Protein AF-A0A3M9MWM9-F1 (afdb_monomer)

Structure (mmCIF, N/CA/C/O backbone):
data_AF-A0A3M9MWM9-F1
#
_entry.id   AF-A0A3M9MWM9-F1
#
loop_
_atom_site.group_PDB
_atom_site.id
_atom_site.type_symbol
_atom_site.label_atom_id
_atom_site.label_alt_id
_atom_site.label_comp_id
_atom_site.label_asym_id
_atom_site.label_entity_id
_atom_site.label_seq_id
_atom_site.pdbx_PDB_ins_code
_atom_site.Cartn_x
_atom_site.Cartn_y
_atom_site.Cartn_z
_atom_site.occupancy
_atom_site.B_iso_or_equiv
_atom_site.auth_seq_id
_atom_site.auth_comp_id
_atom_site.auth_asym_id
_atom_site.auth_atom_id
_atom_site.pdbx_PDB_model_num
ATOM 1 N N . MET A 1 1 ? -4.741 10.531 14.448 1.00 66.12 1 MET A N 1
ATOM 2 C CA . MET A 1 1 ? -5.363 9.231 14.100 1.00 66.12 1 MET A CA 1
ATOM 3 C C . MET A 1 1 ? -4.297 8.329 13.491 1.00 66.12 1 MET A C 1
ATOM 5 O O . MET A 1 1 ? -3.417 8.873 12.833 1.00 66.12 1 MET A O 1
ATOM 9 N N . PRO A 1 2 ? -4.312 7.005 13.721 1.00 84.19 2 PRO A N 1
ATOM 10 C CA . PRO A 1 2 ? -3.271 6.118 13.204 1.00 84.19 2 PRO A CA 1
ATOM 11 C C . PRO A 1 2 ? -3.363 5.979 11.677 1.00 84.19 2 PRO A C 1
ATOM 13 O O . PRO A 1 2 ? -4.457 5.880 11.123 1.00 84.19 2 PRO A O 1
ATOM 16 N N . THR A 1 3 ? -2.211 5.970 11.007 1.00 91.38 3 THR A N 1
ATOM 17 C CA . THR A 1 3 ? -2.086 5.593 9.590 1.00 91.38 3 THR A CA 1
ATOM 18 C C . THR A 1 3 ? -1.684 4.128 9.527 1.00 91.38 3 THR A C 1
ATOM 20 O O . THR A 1 3 ? -0.698 3.746 10.154 1.00 91.38 3 THR A O 1
ATOM 23 N N . ILE A 1 4 ? -2.431 3.308 8.789 1.00 95.75 4 ILE A N 1
ATOM 24 C CA . ILE A 1 4 ? -2.036 1.921 8.536 1.00 95.75 4 ILE A CA 1
ATOM 25 C C . ILE A 1 4 ? -1.249 1.879 7.237 1.00 95.75 4 ILE A C 1
ATOM 27 O O . ILE A 1 4 ? -1.773 2.232 6.181 1.00 95.75 4 ILE A O 1
ATOM 31 N N . ILE A 1 5 ? 0.004 1.446 7.318 1.00 96.50 5 ILE A N 1
ATOM 32 C CA . ILE A 1 5 ? 0.871 1.303 6.153 1.00 96.50 5 ILE A CA 1
ATOM 33 C C . ILE A 1 5 ? 0.947 -0.174 5.788 1.00 96.50 5 ILE A C 1
ATOM 35 O O . ILE A 1 5 ? 1.296 -1.008 6.620 1.00 96.50 5 ILE A O 1
ATOM 39 N N . LEU A 1 6 ? 0.592 -0.497 4.548 1.00 97.31 6 LEU A N 1
ATOM 40 C CA . LEU A 1 6 ? 0.473 -1.863 4.058 1.00 97.31 6 LEU A CA 1
ATOM 41 C C . LEU A 1 6 ? 1.410 -2.088 2.870 1.00 97.31 6 LEU A C 1
ATOM 43 O O . LEU A 1 6 ? 1.200 -1.561 1.777 1.00 97.31 6 LEU A O 1
ATOM 47 N N . ALA A 1 7 ? 2.426 -2.920 3.072 1.00 96.81 7 ALA A N 1
ATOM 48 C CA . ALA A 1 7 ? 3.206 -3.489 1.979 1.00 96.81 7 ALA A CA 1
ATOM 49 C C . ALA A 1 7 ? 2.494 -4.725 1.404 1.00 96.81 7 ALA A C 1
ATOM 51 O O . ALA A 1 7 ? 1.737 -5.404 2.095 1.00 96.81 7 ALA A O 1
ATOM 52 N N . GLY A 1 8 ? 2.733 -5.031 0.127 1.00 97.19 8 GLY A N 1
ATOM 53 C CA . GLY A 1 8 ? 2.157 -6.219 -0.517 1.00 97.19 8 GLY A CA 1
ATOM 54 C C . GLY A 1 8 ? 0.659 -6.116 -0.830 1.00 97.19 8 GLY A C 1
ATOM 55 O O . GLY A 1 8 ? 0.051 -7.117 -1.203 1.00 97.19 8 GLY A O 1
ATOM 56 N N . ALA A 1 9 ? 0.074 -4.917 -0.740 1.00 97.94 9 ALA A N 1
ATOM 57 C CA . ALA A 1 9 ? -1.347 -4.657 -0.990 1.00 97.94 9 ALA A CA 1
ATOM 58 C C . ALA A 1 9 ? -1.816 -5.040 -2.410 1.00 97.94 9 ALA A C 1
ATOM 60 O O . ALA A 1 9 ? -2.999 -5.241 -2.643 1.00 97.94 9 ALA A O 1
ATOM 61 N N . THR A 1 10 ? -0.894 -5.163 -3.368 1.00 97.69 10 THR A N 1
ATOM 62 C CA . THR A 1 10 ? -1.189 -5.564 -4.754 1.00 97.69 10 THR A CA 1
ATOM 63 C C . THR A 1 10 ? -1.208 -7.079 -4.974 1.00 97.69 10 THR A C 1
ATOM 65 O O . THR A 1 10 ? -1.494 -7.532 -6.085 1.00 97.69 10 THR A O 1
ATOM 68 N N . GLY A 1 11 ? -0.872 -7.871 -3.951 1.00 96.88 11 GLY A N 1
ATOM 69 C CA . GLY A 1 11 ? -1.051 -9.322 -3.946 1.00 96.88 11 GLY A CA 1
ATOM 70 C C . GLY A 1 11 ? -2.479 -9.718 -3.567 1.00 96.88 11 GLY A C 1
ATOM 71 O O . GLY A 1 11 ? -3.261 -8.887 -3.118 1.00 96.88 11 GLY A O 1
ATOM 72 N N . HIS A 1 12 ? -2.815 -11.004 -3.699 1.00 97.38 12 HIS A N 1
ATOM 73 C CA . HIS A 1 12 ? -4.172 -11.489 -3.421 1.00 97.38 12 HIS A CA 1
ATOM 74 C C . HIS A 1 12 ? -4.625 -11.199 -1.979 1.00 97.38 12 HIS A C 1
ATOM 76 O O . HIS A 1 12 ? -5.592 -10.474 -1.768 1.00 97.38 12 HIS A O 1
ATOM 82 N N . LEU A 1 13 ? -3.883 -11.697 -0.982 1.00 98.19 13 LEU A N 1
ATOM 83 C CA . LEU A 1 13 ? -4.206 -11.461 0.429 1.00 98.19 13 LEU A CA 1
ATOM 84 C C . LEU A 1 13 ? -4.084 -9.979 0.805 1.00 98.19 13 LEU A C 1
ATOM 86 O O . LEU A 1 13 ? -4.930 -9.450 1.519 1.00 98.19 13 LEU A O 1
ATOM 90 N N . GLY A 1 14 ? -3.046 -9.301 0.311 1.00 97.88 14 GLY A N 1
ATOM 91 C CA . GLY A 1 14 ? -2.841 -7.882 0.588 1.00 97.88 14 GLY A CA 1
ATOM 92 C C . GLY A 1 14 ? -3.994 -7.012 0.089 1.00 97.88 14 GLY A C 1
ATOM 93 O O . GLY A 1 14 ? -4.378 -6.079 0.787 1.00 97.88 14 GLY A O 1
ATOM 94 N N . GLY A 1 15 ? -4.589 -7.345 -1.059 1.00 97.88 15 GLY A N 1
ATOM 95 C CA . GLY A 1 15 ? -5.761 -6.647 -1.586 1.00 97.88 15 GLY A CA 1
ATOM 96 C C . GLY A 1 15 ? -6.990 -6.816 -0.694 1.00 97.88 15 GLY A C 1
ATOM 97 O O . GLY A 1 15 ? -7.647 -5.829 -0.373 1.00 97.88 15 GLY A O 1
ATOM 98 N N . LEU A 1 16 ? -7.244 -8.039 -0.213 1.00 98.25 16 LEU A N 1
ATOM 99 C CA . LEU A 1 16 ? -8.336 -8.319 0.732 1.00 98.25 16 LEU A CA 1
ATOM 100 C C . LEU A 1 16 ? -8.142 -7.571 2.061 1.00 98.25 16 LEU A C 1
ATOM 102 O O . LEU A 1 16 ? -9.085 -7.001 2.607 1.00 98.25 16 LEU A O 1
ATOM 106 N N . ILE A 1 17 ? -6.905 -7.522 2.565 1.00 98.44 17 ILE A N 1
ATOM 107 C CA . ILE A 1 17 ? -6.565 -6.749 3.765 1.00 98.44 17 ILE A CA 1
ATOM 108 C C . ILE A 1 17 ? -6.787 -5.251 3.516 1.00 98.44 17 ILE A C 1
ATOM 110 O O . ILE A 1 17 ? -7.372 -4.580 4.364 1.00 98.44 17 ILE A O 1
ATOM 114 N N . ALA A 1 18 ? -6.351 -4.718 2.371 1.00 97.94 18 ALA A N 1
ATOM 115 C CA . ALA A 1 18 ? -6.527 -3.308 2.030 1.00 97.94 18 ALA A CA 1
ATOM 116 C C . ALA A 1 18 ? -8.011 -2.913 1.992 1.00 97.94 18 ALA A C 1
ATOM 118 O O . ALA A 1 18 ? -8.379 -1.874 2.540 1.00 97.94 18 ALA A O 1
ATOM 119 N N . GLU A 1 19 ? -8.860 -3.757 1.405 1.00 97.62 19 GLU A N 1
ATOM 120 C CA . GLU A 1 19 ? -10.308 -3.554 1.360 1.00 97.62 19 GLU A CA 1
ATOM 121 C C . GLU A 1 19 ? -10.918 -3.494 2.771 1.00 97.62 19 GLU A C 1
ATOM 123 O O . GLU A 1 19 ? -11.619 -2.537 3.110 1.00 97.62 19 GLU A O 1
ATOM 128 N N . GLU A 1 20 ? -10.618 -4.474 3.626 1.00 97.88 20 GLU A N 1
ATOM 129 C CA . GLU A 1 20 ? -11.158 -4.520 4.990 1.00 97.88 20 GLU A CA 1
ATOM 130 C C . GLU A 1 20 ? -10.634 -3.386 5.877 1.00 97.88 20 GLU A C 1
ATOM 132 O O . GLU A 1 20 ? -11.391 -2.811 6.665 1.00 97.88 20 GLU A O 1
ATOM 137 N N . LEU A 1 21 ? -9.360 -3.014 5.729 1.00 96.75 21 LEU A N 1
ATOM 138 C CA . LEU A 1 21 ? -8.795 -1.863 6.425 1.00 96.75 21 LEU A CA 1
ATOM 139 C C . LEU A 1 21 ? -9.484 -0.573 5.993 1.00 96.75 21 LEU A C 1
ATOM 141 O O . LEU A 1 21 ? -9.806 0.246 6.844 1.00 96.75 21 LEU A O 1
ATOM 145 N N . ARG A 1 22 ? -9.768 -0.381 4.703 1.00 96.00 22 ARG A N 1
ATOM 146 C CA . ARG A 1 22 ? -10.428 0.836 4.211 1.00 96.00 22 ARG A CA 1
ATOM 147 C C . ARG A 1 22 ? -11.850 1.028 4.732 1.00 96.00 22 ARG A C 1
ATOM 149 O O . ARG A 1 22 ? -12.271 2.171 4.893 1.00 96.00 22 ARG A O 1
ATOM 156 N N . LYS A 1 23 ? -12.546 -0.054 5.090 1.00 95.88 23 LYS A N 1
ATOM 157 C CA . LYS A 1 23 ? -13.862 -0.005 5.755 1.00 95.88 23 LYS A CA 1
ATOM 158 C C . LYS A 1 23 ? -13.789 0.473 7.214 1.00 95.88 23 LYS A C 1
ATOM 160 O O . LYS A 1 23 ? -14.785 0.959 7.738 1.00 95.88 23 LYS A O 1
ATOM 165 N N . ARG A 1 24 ? -12.640 0.318 7.888 1.00 94.50 24 ARG A N 1
ATOM 166 C CA . ARG A 1 24 ? -12.496 0.495 9.353 1.00 94.50 24 ARG A CA 1
ATOM 167 C C . ARG A 1 24 ? -11.510 1.590 9.754 1.00 94.50 24 ARG A C 1
ATOM 169 O O . ARG A 1 24 ? -11.602 2.143 10.846 1.00 94.50 24 ARG A O 1
ATOM 176 N N . CYS A 1 25 ? -10.548 1.883 8.891 1.00 93.06 25 CYS A N 1
ATOM 177 C CA . CYS A 1 25 ? -9.430 2.776 9.143 1.00 93.06 25 CYS A CA 1
ATOM 178 C C . CYS A 1 25 ? -9.468 3.918 8.125 1.00 93.06 25 CYS A C 1
ATOM 180 O O . CYS A 1 25 ? -9.331 3.648 6.932 1.00 93.06 25 CYS A O 1
ATOM 182 N N . PRO A 1 26 ? -9.593 5.187 8.558 1.00 91.06 26 PRO A N 1
ATOM 183 C CA . PRO A 1 26 ? -9.729 6.325 7.651 1.00 91.06 26 PRO A CA 1
ATOM 184 C C . PRO A 1 26 ? -8.481 6.575 6.797 1.00 91.06 26 PRO A C 1
ATOM 186 O O 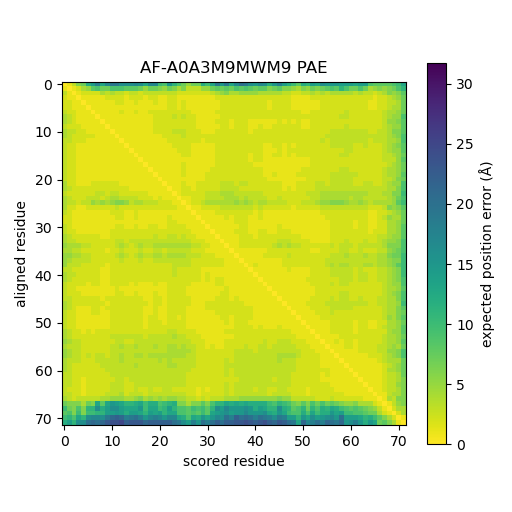. PRO A 1 26 ? -8.626 7.045 5.671 1.00 91.06 26 PRO A O 1
ATOM 189 N N . HIS A 1 27 ? -7.291 6.195 7.276 1.00 93.69 27 HIS A N 1
ATOM 190 C CA . HIS A 1 27 ? -6.019 6.407 6.582 1.00 93.69 27 HIS A CA 1
ATOM 191 C C . HIS A 1 27 ? -5.280 5.082 6.378 1.00 93.69 27 HIS A C 1
ATOM 193 O O . HIS A 1 27 ? -4.700 4.529 7.316 1.00 93.69 27 HIS A O 1
ATOM 199 N N . VAL A 1 28 ? -5.300 4.583 5.142 1.00 96.38 28 VAL A N 1
ATOM 200 C CA . VAL A 1 28 ? -4.530 3.412 4.711 1.00 96.38 28 VAL A CA 1
ATOM 201 C C . VAL A 1 28 ? -3.608 3.844 3.582 1.00 96.38 28 VAL A C 1
ATOM 203 O O . VAL A 1 28 ? -4.083 4.372 2.577 1.00 96.38 28 VAL A O 1
ATOM 206 N N . ARG A 1 29 ? -2.309 3.597 3.744 1.00 96.88 29 ARG A N 1
ATOM 207 C CA . ARG A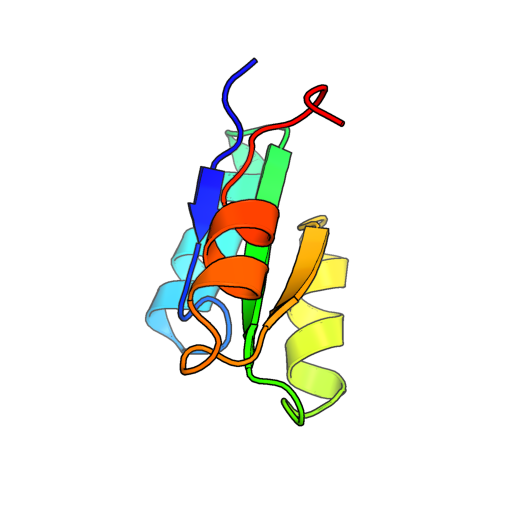 1 29 ? -1.279 3.836 2.736 1.00 96.88 29 ARG A CA 1
ATOM 208 C C . ARG A 1 29 ? -0.732 2.506 2.245 1.00 96.88 29 ARG A C 1
ATOM 210 O O . ARG A 1 29 ? -0.143 1.751 3.012 1.00 96.88 29 ARG A O 1
ATOM 217 N N . ALA A 1 30 ? -0.902 2.225 0.966 1.00 97.75 30 ALA A N 1
ATOM 218 C CA . ALA A 1 30 ? -0.317 1.073 0.310 1.00 97.75 30 ALA A CA 1
ATOM 219 C C . ALA A 1 30 ? 1.042 1.445 -0.292 1.00 97.75 30 ALA A C 1
ATOM 221 O O . ALA A 1 30 ? 1.130 2.315 -1.160 1.00 97.75 30 ALA A O 1
ATOM 222 N N . LEU A 1 31 ? 2.095 0.752 0.144 1.00 97.69 31 LEU A N 1
ATOM 223 C CA . LEU A 1 31 ? 3.410 0.859 -0.481 1.00 97.69 31 LEU A CA 1
ATOM 224 C C . LEU A 1 31 ? 3.474 -0.104 -1.664 1.00 97.69 31 LEU A C 1
ATOM 226 O O . LEU A 1 31 ? 3.311 -1.319 -1.500 1.00 97.69 31 LEU A O 1
ATOM 230 N N . VAL A 1 32 ? 3.729 0.428 -2.854 1.00 97.50 32 VAL A N 1
AT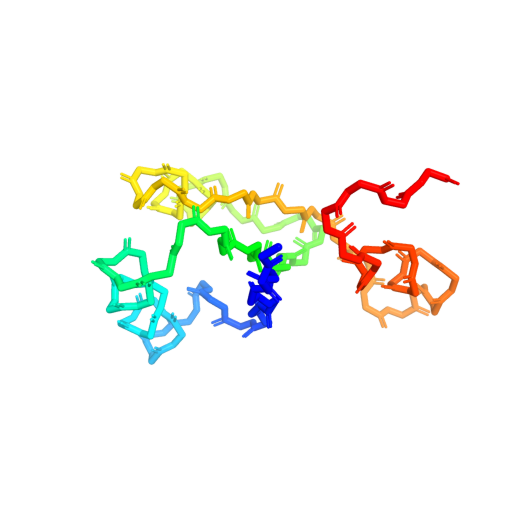OM 231 C CA . VAL A 1 32 ? 3.876 -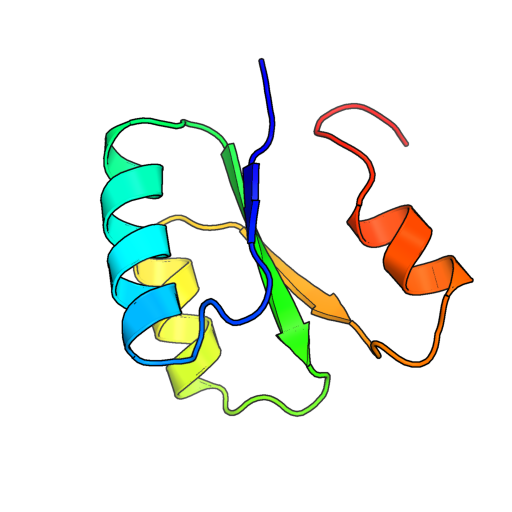0.359 -4.082 1.00 97.50 32 VAL A CA 1
ATOM 232 C C . VAL A 1 32 ? 5.286 -0.207 -4.628 1.00 97.50 32 VAL A C 1
ATOM 234 O O . VAL A 1 32 ? 5.913 0.835 -4.478 1.00 97.50 32 VAL A O 1
ATOM 237 N N . ARG A 1 33 ? 5.812 -1.253 -5.266 1.00 97.12 33 ARG A N 1
ATOM 238 C CA . ARG A 1 33 ? 7.143 -1.176 -5.876 1.00 97.12 33 ARG A CA 1
ATOM 239 C C . ARG A 1 33 ? 7.106 -0.210 -7.060 1.00 97.12 33 ARG A C 1
ATOM 241 O O . ARG A 1 33 ? 6.154 -0.272 -7.842 1.00 97.12 33 ARG A O 1
ATOM 248 N N . VAL A 1 34 ? 8.143 0.604 -7.242 1.00 96.31 34 VAL A N 1
ATOM 249 C CA . VAL A 1 34 ? 8.350 1.349 -8.498 1.00 96.31 34 VAL A CA 1
ATOM 250 C C . VAL A 1 34 ? 8.215 0.397 -9.695 1.00 96.31 34 VAL A C 1
ATOM 252 O O . VAL A 1 34 ? 8.719 -0.727 -9.672 1.00 96.31 34 VAL A O 1
ATOM 255 N N . GLY A 1 35 ? 7.475 0.825 -10.719 1.00 95.19 35 GLY A N 1
ATOM 256 C CA . GLY A 1 35 ? 7.181 -0.001 -11.895 1.00 95.19 35 GLY A CA 1
ATOM 257 C C . GLY A 1 35 ? 6.046 -1.014 -11.702 1.00 95.19 35 GLY A C 1
ATOM 258 O O . GLY A 1 35 ? 5.801 -1.829 -12.589 1.00 95.19 35 GLY A O 1
ATOM 259 N N . THR A 1 36 ? 5.320 -0.972 -10.577 1.00 96.62 36 THR A N 1
ATOM 260 C CA . THR A 1 36 ? 4.071 -1.733 -10.437 1.00 96.62 36 THR A CA 1
ATOM 261 C C . THR A 1 36 ? 3.082 -1.306 -11.523 1.00 96.62 36 THR A C 1
ATOM 263 O O . THR A 1 36 ? 2.876 -0.113 -11.764 1.00 96.62 36 THR A O 1
ATOM 266 N N . GLU A 1 37 ? 2.462 -2.297 -12.162 1.00 97.19 37 GLU A N 1
ATOM 267 C CA . GLU A 1 37 ? 1.471 -2.118 -13.221 1.00 97.19 37 GLU A CA 1
ATOM 268 C C . GLU A 1 37 ? 0.352 -1.146 -12.811 1.00 97.19 37 GLU A C 1
ATOM 270 O O . GLU A 1 37 ? -0.183 -1.221 -11.699 1.00 97.19 37 GLU A O 1
ATOM 275 N N . ALA A 1 38 ? -0.038 -0.258 -13.731 1.00 96.44 38 ALA A N 1
ATOM 276 C CA . ALA A 1 38 ? -1.038 0.775 -13.480 1.00 96.44 38 ALA A CA 1
ATOM 277 C C . ALA A 1 38 ? -2.370 0.209 -12.961 1.00 96.44 38 ALA A C 1
ATOM 279 O O . ALA A 1 38 ? -2.903 0.751 -11.997 1.00 96.44 38 ALA A O 1
ATOM 280 N N . GLY A 1 39 ? -2.856 -0.913 -13.511 1.00 97.50 39 GLY A N 1
ATOM 281 C CA . GLY A 1 39 ? -4.116 -1.532 -13.081 1.00 97.50 39 GLY A CA 1
ATOM 282 C C . GLY A 1 39 ? -4.129 -1.911 -11.596 1.00 97.50 39 GLY A C 1
ATOM 283 O O . GLY A 1 39 ? -5.106 -1.656 -10.892 1.00 97.50 39 GLY A O 1
ATOM 284 N N . LYS A 1 40 ? -3.006 -2.424 -11.077 1.00 96.88 40 LYS A N 1
ATOM 285 C CA . LYS A 1 40 ? -2.864 -2.770 -9.654 1.00 96.88 40 LYS A CA 1
ATOM 286 C C . LYS A 1 40 ? -2.862 -1.536 -8.754 1.00 96.88 40 LYS A C 1
ATOM 288 O O . LYS A 1 40 ? -3.411 -1.583 -7.656 1.00 96.88 40 LYS A O 1
ATOM 293 N N . ARG A 1 41 ? -2.275 -0.426 -9.214 1.00 97.44 41 ARG A N 1
ATOM 294 C CA . ARG A 1 41 ? -2.315 0.857 -8.490 1.00 97.44 41 ARG A CA 1
ATOM 295 C C . ARG A 1 41 ? -3.728 1.442 -8.497 1.00 97.44 41 ARG A C 1
ATOM 297 O O . ARG A 1 41 ? -4.224 1.838 -7.447 1.00 97.44 41 ARG A O 1
ATOM 304 N N . SER A 1 42 ? -4.399 1.430 -9.649 1.00 97.62 42 SER A N 1
ATOM 305 C CA . SER A 1 42 ? -5.777 1.911 -9.800 1.00 97.62 42 SER A CA 1
ATOM 306 C C . SER A 1 42 ? -6.765 1.151 -8.916 1.00 97.62 42 SER A C 1
ATOM 308 O O . SER A 1 42 ? -7.641 1.777 -8.328 1.00 97.62 42 SER A O 1
ATOM 310 N N . ALA A 1 43 ? -6.600 -0.166 -8.756 1.00 97.62 43 ALA A N 1
ATOM 311 C CA . ALA A 1 43 ? -7.433 -0.959 -7.852 1.00 97.62 43 ALA A CA 1
ATOM 312 C C . ALA A 1 43 ? -7.325 -0.488 -6.389 1.00 97.62 43 ALA A C 1
ATOM 314 O O . ALA A 1 43 ? -8.339 -0.341 -5.714 1.00 97.62 43 ALA A O 1
ATOM 315 N N . LEU A 1 44 ? -6.116 -0.182 -5.906 1.00 98.00 44 LEU A N 1
ATOM 316 C CA . LEU A 1 44 ? -5.905 0.329 -4.545 1.00 98.00 44 LEU A CA 1
ATOM 317 C C . LEU A 1 44 ? -6.462 1.746 -4.356 1.00 98.00 44 LEU A C 1
ATOM 319 O O . LEU A 1 44 ? -7.081 2.033 -3.331 1.00 98.00 44 LEU A O 1
ATOM 323 N N . LEU A 1 45 ? -6.293 2.611 -5.360 1.00 97.75 45 LEU A N 1
ATOM 324 C CA . LEU A 1 45 ? -6.888 3.950 -5.359 1.00 97.75 45 LEU A CA 1
ATOM 325 C C . LEU A 1 45 ? -8.421 3.882 -5.310 1.00 97.75 45 LEU A C 1
ATOM 327 O O . LEU A 1 45 ? -9.039 4.647 -4.575 1.00 97.75 45 LEU A O 1
ATOM 331 N N . ALA A 1 46 ? -9.039 2.938 -6.027 1.00 97.81 46 ALA A N 1
ATOM 332 C CA . ALA A 1 46 ? -10.488 2.732 -6.012 1.00 97.81 46 ALA A CA 1
ATOM 333 C C . ALA A 1 46 ? -11.023 2.273 -4.640 1.00 97.81 46 ALA A C 1
ATOM 335 O O . ALA A 1 46 ? -12.164 2.573 -4.300 1.00 97.81 46 ALA A O 1
ATOM 336 N N . LEU A 1 47 ? -10.195 1.616 -3.816 1.00 96.56 47 LEU A N 1
ATOM 337 C CA . LEU A 1 47 ? -10.512 1.309 -2.411 1.00 96.56 47 LEU A CA 1
ATOM 338 C C . LEU A 1 47 ? -10.391 2.542 -1.488 1.00 96.56 47 LEU A C 1
ATOM 340 O O . LEU A 1 47 ? -10.713 2.483 -0.299 1.00 96.56 47 LEU A O 1
ATOM 344 N N . GLY A 1 48 ? -9.905 3.672 -2.006 1.00 96.44 48 GLY A N 1
ATOM 345 C CA . GLY A 1 48 ? -9.629 4.885 -1.240 1.00 96.44 48 GLY A CA 1
ATOM 346 C C . GLY A 1 48 ? -8.351 4.802 -0.405 1.00 96.44 48 GLY A C 1
ATOM 347 O O . GLY A 1 48 ? -8.237 5.521 0.587 1.00 96.44 48 GLY A O 1
ATOM 348 N N . ALA A 1 49 ? -7.421 3.907 -0.754 1.00 96.81 49 ALA A N 1
ATOM 349 C CA . ALA A 1 49 ? -6.085 3.895 -0.169 1.00 96.81 49 ALA A CA 1
ATOM 350 C C . ALA A 1 49 ? -5.195 4.960 -0.830 1.00 96.81 49 ALA A C 1
ATOM 352 O O . ALA A 1 49 ? -5.280 5.205 -2.033 1.00 96.81 49 ALA A O 1
ATOM 353 N N . GLU A 1 50 ? -4.299 5.558 -0.049 1.00 96.06 50 GLU A N 1
ATOM 354 C CA . GLU A 1 50 ? -3.164 6.312 -0.581 1.00 96.06 50 GLU A CA 1
ATOM 355 C C . GLU A 1 50 ? -2.174 5.316 -1.196 1.00 96.06 50 GLU A C 1
ATOM 357 O O . GLU A 1 50 ? -1.844 4.311 -0.567 1.00 96.06 50 GLU A O 1
ATOM 362 N N . VAL A 1 51 ? -1.690 5.567 -2.412 1.00 96.81 51 VAL A N 1
ATOM 363 C CA . VAL A 1 51 ? -0.692 4.709 -3.064 1.00 96.81 51 VAL A CA 1
ATOM 364 C C . VAL A 1 51 ? 0.624 5.463 -3.144 1.00 96.81 51 VAL A C 1
ATOM 366 O O . VAL A 1 51 ? 0.697 6.507 -3.785 1.00 96.81 51 VAL A O 1
ATOM 369 N N . VAL A 1 52 ? 1.664 4.911 -2.521 1.00 96.12 52 VAL A N 1
ATOM 370 C CA . VAL A 1 52 ? 3.018 5.471 -2.547 1.00 96.12 52 VAL A CA 1
ATOM 371 C C . VAL A 1 52 ? 3.942 4.477 -3.229 1.00 96.12 52 VAL A C 1
ATOM 373 O O . VAL A 1 52 ? 4.068 3.327 -2.798 1.00 96.12 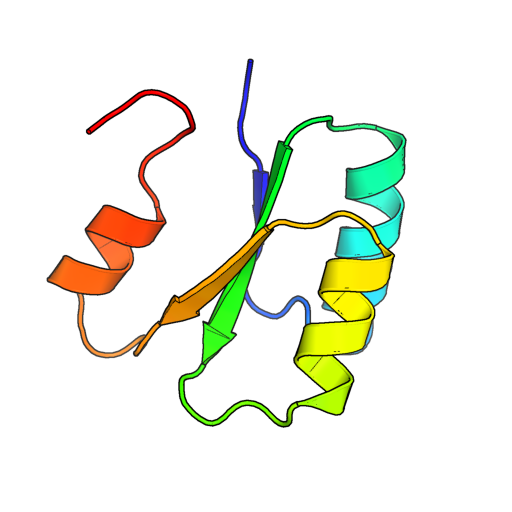52 VAL A O 1
ATOM 376 N N . GLU A 1 53 ? 4.581 4.913 -4.311 1.00 96.12 53 GLU A N 1
ATOM 377 C CA . GLU A 1 53 ? 5.617 4.121 -4.962 1.00 96.12 53 GLU A CA 1
ATOM 378 C C . GLU A 1 53 ? 6.923 4.221 -4.179 1.00 96.12 53 GLU A C 1
ATOM 380 O O . GLU A 1 53 ? 7.381 5.311 -3.844 1.00 96.12 53 GLU A O 1
ATOM 385 N N . VAL A 1 54 ? 7.531 3.074 -3.899 1.00 96.12 54 VAL A N 1
ATOM 386 C CA . VAL A 1 54 ? 8.807 2.980 -3.196 1.00 96.12 54 VAL A CA 1
ATOM 387 C C . VAL A 1 54 ? 9.734 2.008 -3.909 1.00 96.12 54 VAL A C 1
ATOM 389 O O . VAL A 1 54 ? 9.318 0.969 -4.434 1.00 96.12 54 VAL A O 1
ATOM 392 N N . ASP A 1 55 ? 11.021 2.333 -3.907 1.00 95.88 55 ASP A N 1
ATOM 393 C CA . ASP A 1 55 ? 12.058 1.327 -4.066 1.00 95.88 55 ASP A CA 1
ATOM 394 C C . ASP A 1 55 ? 12.373 0.757 -2.680 1.00 95.88 55 ASP A C 1
ATOM 396 O O . ASP A 1 55 ? 12.899 1.452 -1.812 1.00 95.88 55 ASP A O 1
ATOM 400 N N . PHE A 1 56 ? 12.044 -0.516 -2.464 1.00 93.88 56 PHE A N 1
ATOM 401 C CA . PHE A 1 56 ? 12.278 -1.190 -1.186 1.00 93.88 56 PHE A CA 1
ATOM 402 C C . PHE A 1 56 ? 13.767 -1.375 -0.855 1.00 93.88 56 PHE A C 1
ATOM 404 O O . PHE A 1 56 ? 14.084 -1.717 0.280 1.00 93.88 56 PHE A O 1
ATOM 411 N N . GLN A 1 57 ? 14.673 -1.148 -1.811 1.00 96.12 57 GLN A N 1
ATOM 412 C CA . GLN A 1 57 ? 16.119 -1.132 -1.572 1.00 96.12 57 GLN A CA 1
ATOM 413 C C . GLN A 1 57 ? 16.628 0.249 -1.125 1.00 96.12 57 GLN A C 1
ATOM 415 O O . GLN A 1 57 ? 17.736 0.365 -0.604 1.00 96.12 57 GLN A O 1
ATOM 420 N N . ASN A 1 58 ? 15.825 1.306 -1.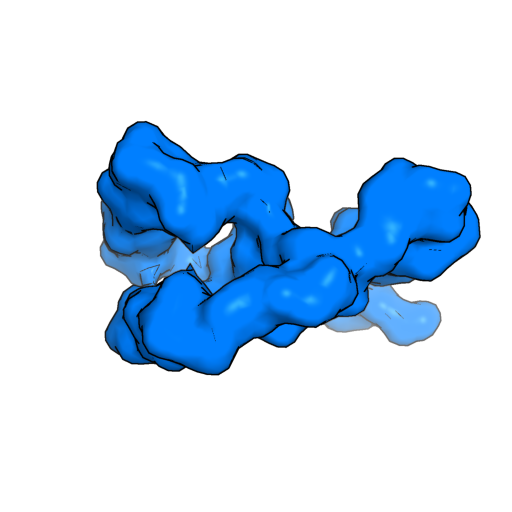275 1.00 96.31 58 ASN A N 1
ATOM 421 C CA . ASN A 1 58 ? 16.175 2.659 -0.856 1.00 96.31 58 ASN A CA 1
ATOM 422 C C . ASN A 1 58 ? 15.663 2.926 0.569 1.00 96.31 58 ASN A C 1
ATOM 424 O O . ASN A 1 58 ? 14.570 3.458 0.774 1.00 96.31 58 ASN A O 1
ATOM 428 N N . ALA A 1 59 ? 16.463 2.549 1.569 1.00 95.81 59 ALA A N 1
ATOM 429 C CA . ALA A 1 59 ? 16.092 2.667 2.981 1.00 95.81 59 ALA A CA 1
ATOM 430 C C . ALA A 1 59 ? 15.709 4.101 3.425 1.00 95.81 59 ALA A C 1
ATOM 432 O O . ALA A 1 59 ? 14.704 4.237 4.132 1.00 95.81 59 ALA A O 1
ATOM 433 N N . PRO A 1 60 ? 16.409 5.178 3.005 1.00 94.44 60 PRO A N 1
ATOM 434 C CA . PRO A 1 60 ? 15.970 6.548 3.284 1.00 94.44 60 PRO A CA 1
ATOM 435 C C . PRO A 1 60 ? 14.574 6.865 2.734 1.00 94.44 60 PRO A C 1
ATOM 437 O O . PRO A 1 60 ? 13.727 7.371 3.469 1.00 94.44 60 PRO A O 1
ATOM 440 N N . ALA A 1 61 ? 14.301 6.527 1.471 1.00 90.75 61 ALA A N 1
ATOM 441 C CA . ALA A 1 61 ? 12.992 6.769 0.865 1.00 90.75 61 ALA A CA 1
ATOM 442 C C . ALA A 1 61 ? 11.886 5.939 1.535 1.00 90.75 61 ALA A C 1
ATOM 444 O O . ALA A 1 61 ? 10.795 6.447 1.791 1.00 90.75 61 ALA A O 1
ATOM 445 N N . LEU A 1 62 ? 12.178 4.681 1.883 1.00 94.50 62 LEU A N 1
ATOM 446 C CA . LEU A 1 62 ? 11.239 3.829 2.608 1.00 94.50 62 LEU A CA 1
ATOM 447 C C . LEU A 1 62 ? 10.937 4.388 4.003 1.00 94.50 62 LEU A C 1
ATOM 449 O O . LEU A 1 62 ? 9.782 4.400 4.412 1.00 94.50 62 LEU A O 1
ATOM 453 N N . THR A 1 63 ? 11.947 4.906 4.707 1.00 94.12 63 THR A N 1
ATOM 454 C CA . THR A 1 63 ? 11.766 5.557 6.015 1.00 94.12 63 THR A CA 1
ATOM 455 C C . THR A 1 63 ? 10.801 6.732 5.914 1.00 94.12 63 THR A C 1
ATOM 457 O O . THR A 1 63 ? 9.875 6.827 6.713 1.00 94.12 63 THR A O 1
ATOM 460 N N . GLN A 1 64 ? 10.964 7.579 4.895 1.00 92.12 64 GLN A N 1
ATOM 461 C CA . GLN A 1 64 ? 10.052 8.695 4.638 1.00 92.12 64 GLN A CA 1
ATOM 462 C C . GLN A 1 64 ? 8.629 8.212 4.331 1.00 92.12 64 GLN A C 1
ATOM 464 O O . GLN A 1 64 ? 7.662 8.720 4.893 1.00 92.12 64 GLN A O 1
ATOM 469 N N . ALA A 1 65 ? 8.481 7.166 3.514 1.00 92.62 65 ALA A N 1
ATOM 470 C CA . ALA A 1 65 ? 7.175 6.592 3.192 1.00 92.62 65 ALA A CA 1
ATOM 471 C C . ALA A 1 65 ? 6.468 5.937 4.398 1.00 92.62 65 ALA A C 1
ATOM 473 O O . ALA A 1 65 ? 5.243 5.778 4.375 1.00 92.62 65 ALA A O 1
ATOM 474 N N . LEU A 1 66 ? 7.220 5.566 5.441 1.00 93.25 66 LEU A N 1
ATOM 475 C CA . LEU A 1 66 ? 6.704 5.007 6.693 1.00 93.25 66 LEU A CA 1
ATOM 476 C C . LEU A 1 66 ? 6.270 6.071 7.714 1.00 93.25 66 LEU A C 1
ATOM 478 O O . LEU A 1 66 ? 5.628 5.730 8.709 1.00 93.25 66 LEU A O 1
ATOM 482 N N . LEU A 1 67 ? 6.583 7.348 7.482 1.00 90.50 67 LEU A N 1
ATOM 483 C CA . LEU A 1 67 ? 6.136 8.431 8.351 1.00 90.50 67 LEU A CA 1
ATOM 484 C C . LEU A 1 67 ? 4.610 8.592 8.275 1.00 90.50 67 LEU A C 1
ATOM 486 O O . LEU A 1 67 ? 4.005 8.525 7.203 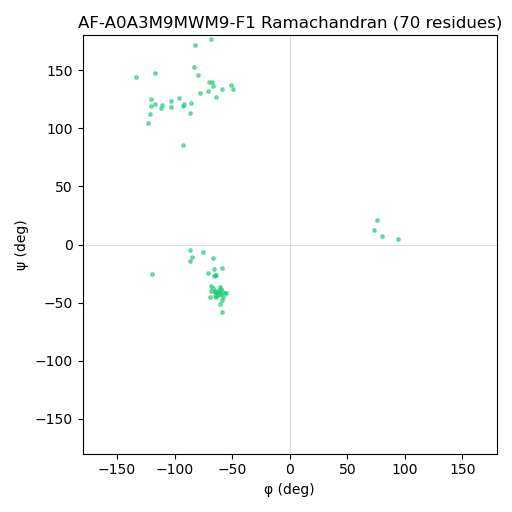1.00 90.50 67 LEU A O 1
ATOM 490 N N . GLY A 1 68 ? 3.977 8.765 9.436 1.00 77.31 68 GLY A N 1
ATOM 491 C CA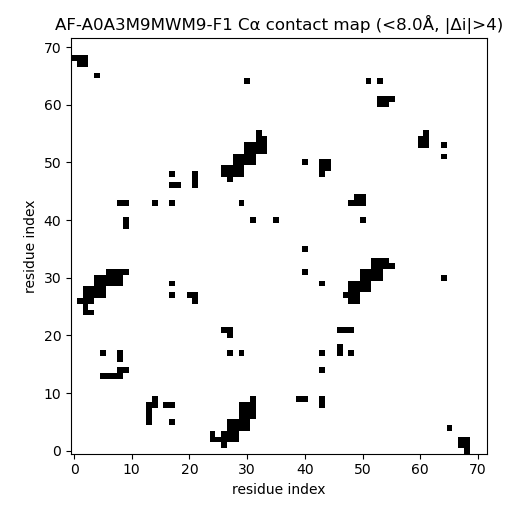 . GLY A 1 68 ? 2.522 8.856 9.553 1.00 77.31 68 GLY A CA 1
ATOM 492 C C . GLY A 1 68 ? 1.929 10.131 8.944 1.00 77.31 68 GLY A C 1
ATOM 493 O O . GLY A 1 68 ? 2.624 11.029 8.482 1.00 77.31 68 GLY A O 1
ATOM 494 N N . TRP A 1 69 ? 0.605 10.235 8.960 1.00 66.44 69 TRP A N 1
ATOM 495 C CA . TRP A 1 69 ? -0.086 11.445 8.515 1.00 66.44 69 TRP A CA 1
ATOM 496 C C . TRP A 1 69 ? 0.245 12.656 9.414 1.00 66.44 69 TRP A C 1
ATOM 498 O O . TRP A 1 69 ? 0.075 12.581 10.632 1.00 66.44 69 TRP A O 1
ATOM 508 N N . GLY A 1 70 ? 0.690 13.770 8.816 1.00 66.19 70 GLY A N 1
ATOM 509 C CA . GLY A 1 70 ? 0.951 15.044 9.510 1.00 66.19 70 GLY A CA 1
ATOM 510 C C . GLY A 1 70 ? 2.394 15.288 9.974 1.00 66.19 70 GLY A C 1
ATOM 511 O O . GLY A 1 70 ? 2.646 16.303 10.618 1.00 66.19 70 GLY A O 1
ATOM 512 N N . VAL A 1 71 ? 3.331 14.397 9.646 1.00 59.72 71 VAL A N 1
ATOM 513 C CA . VAL A 1 71 ? 4.775 14.628 9.810 1.00 59.72 71 VAL A CA 1
ATOM 514 C C . VAL A 1 71 ? 5.382 14.949 8.438 1.00 59.72 71 VAL A C 1
ATOM 516 O O . VAL A 1 71 ? 5.258 14.142 7.518 1.00 59.72 71 VAL A O 1
ATOM 519 N N . TRP A 1 72 ? 5.954 16.152 8.309 1.00 46.31 72 TRP A N 1
ATOM 520 C CA . TRP A 1 72 ? 6.666 16.664 7.129 1.00 46.31 72 TRP A CA 1
ATOM 521 C C . TRP A 1 72 ? 8.161 16.745 7.418 1.00 46.31 72 TRP A C 1
ATOM 523 O O . TRP A 1 72 ? 8.499 17.142 8.559 1.00 46.31 72 TRP A O 1
#

Solvent-accessible surface area (backbone atoms only — not comparable to full-atom values): 4293 Å² total; per-residue (Å²): 129,80,58,48,76,36,72,55,32,80,41,76,69,29,37,55,49,52,50,57,42,47,78,75,38,94,41,37,38,32,46,39,54,66,88,61,57,66,69,55,53,52,55,44,45,74,56,65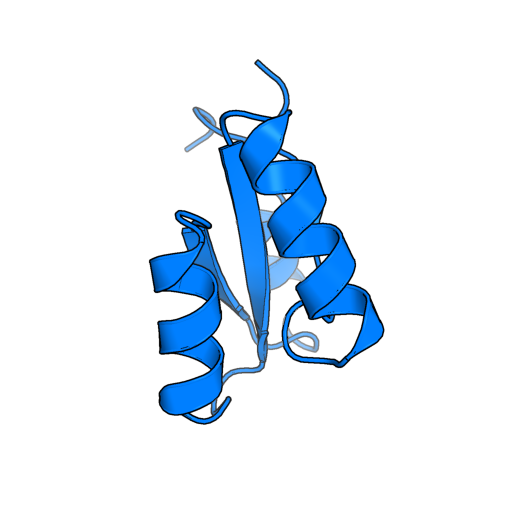,32,46,79,44,75,37,54,88,84,40,60,72,62,44,54,59,70,66,53,54,84,92,69,131

Organism: NCBI:txid1348778

Mean predicted aligned error: 3.09 Å

pLDDT: mean 93.24, std 9.6, range [46.31, 98.44]

Sequence (72 aa):
MPTIILAGATGHLGGLIAEELRKRCPHVRALVRVGTEAGKRSALLALGAEVVEVDFQNAPALTQALLGWGVW

Secondary structure (DSSP, 8-state):
-PPEEEETTTSHHHHHHHHHHHHH-S-EEEEEETT--HHHHHHHHHTT-EEEEE-TT-HHHHHHHTS-TT--

Radius of gyration: 11.6 Å; Cα contacts (8 Å, |Δi|>4): 105; chains: 1; bounding box: 30×28×28 Å

Nearest PDB structures (foldseek):
  5d86-assembly1_A-2  TM=6.650E-01  e=2.790E-03  Staphylococcus aureus subsp. aureus str. Newman
  4i1y-assembly1_A  TM=7.117E-01  e=1.067E-02  Mycobacterium ulcerans Agy99
  5d84-assembly1_A  TM=6.671E-01  e=9.979E-03  Staphylococcus aureus subsp. aureus str. Newman
  5xeo-assembly1_A  TM=6.911E-01  e=2.087E-02  Fusobacterium nucleatum subsp. nucleatum ATCC 25586
  4h27-assembly1_A  TM=7.184E-01  e=6.978E-02  Homo sapiens

Foldseek 3Di:
DWAAEAEPCLDDVNVVVLLVCLVPPVHYEYEDEPVPDPVSVVSSVVSVYHYDYDHPVPVVRVVVSPDTPPDD

InterPro domains:
  IPR008030 NmrA-like domain [PF05368] (3-68)
  IPR036291 NAD(P)-binding domain superfamily [SSF51735] (3-68)